Protein AF-A0A7G7BDA0-F1 (afdb_monomer_lite)

Structure (mmCIF, N/CA/C/O backbone):
data_AF-A0A7G7BDA0-F1
#
_entry.id   AF-A0A7G7BDA0-F1
#
loop_
_atom_site.group_PDB
_atom_site.id
_atom_site.type_symbol
_atom_site.label_atom_id
_atom_site.label_alt_id
_atom_site.label_comp_id
_atom_site.label_asym_id
_atom_site.label_entity_id
_atom_site.label_seq_id
_atom_site.pdbx_PDB_ins_code
_atom_site.Cartn_x
_atom_site.Cartn_y
_atom_site.Cartn_z
_atom_site.occupancy
_atom_site.B_iso_or_equiv
_atom_site.auth_seq_id
_atom_site.auth_comp_id
_atom_site.auth_asym_id
_atom_site.auth_atom_id
_atom_site.pdbx_PDB_model_num
ATOM 1 N N . MET A 1 1 ? 37.718 -35.534 -21.453 1.00 51.59 1 MET A N 1
ATOM 2 C CA . MET A 1 1 ? 36.316 -35.102 -21.279 1.00 51.59 1 MET A CA 1
ATOM 3 C C . MET A 1 1 ? 36.388 -33.731 -20.628 1.00 51.59 1 MET A C 1
ATOM 5 O O . MET A 1 1 ? 36.990 -33.663 -19.567 1.00 51.59 1 MET A O 1
ATOM 9 N N . ARG A 1 2 ? 35.950 -32.653 -21.296 1.00 62.34 2 ARG A N 1
ATOM 10 C CA . ARG A 1 2 ? 35.878 -31.321 -20.660 1.00 62.34 2 ARG A CA 1
ATOM 11 C C . ARG A 1 2 ? 34.663 -31.287 -19.737 1.00 62.34 2 ARG A C 1
ATOM 13 O O . ARG A 1 2 ? 33.641 -31.875 -20.088 1.00 62.34 2 ARG A O 1
ATOM 20 N N . ASP A 1 3 ? 34.815 -30.661 -18.579 1.00 81.88 3 ASP A N 1
ATOM 21 C CA . ASP A 1 3 ? 33.751 -30.521 -17.586 1.00 81.88 3 ASP A CA 1
ATOM 22 C C . ASP A 1 3 ? 32.688 -29.535 -18.106 1.00 81.88 3 ASP A C 1
ATOM 24 O O . ASP A 1 3 ? 33.015 -28.530 -18.738 1.00 81.88 3 ASP A O 1
ATOM 28 N N . LEU A 1 4 ? 31.407 -29.829 -17.879 1.00 74.50 4 LEU A N 1
ATOM 29 C CA . LEU A 1 4 ? 30.279 -29.042 -18.389 1.00 74.50 4 LEU A CA 1
ATOM 30 C C . LEU A 1 4 ? 30.324 -27.594 -17.875 1.00 74.50 4 LEU A C 1
ATOM 32 O O . LEU A 1 4 ? 29.999 -26.667 -18.614 1.00 74.50 4 LEU A O 1
ATOM 36 N N . ARG A 1 5 ? 30.821 -27.383 -16.651 1.00 74.00 5 ARG A N 1
ATOM 37 C CA . ARG A 1 5 ? 31.021 -26.038 -16.087 1.00 74.00 5 ARG A CA 1
ATOM 38 C C . ARG A 1 5 ? 32.026 -25.197 -16.858 1.00 74.00 5 ARG A C 1
ATOM 40 O O . ARG A 1 5 ? 31.807 -24.002 -17.020 1.00 74.00 5 ARG A O 1
ATOM 47 N N . GLU A 1 6 ? 33.112 -25.801 -17.337 1.00 77.19 6 GLU A N 1
ATOM 48 C CA . GLU A 1 6 ? 34.133 -25.071 -18.097 1.00 77.19 6 GLU A CA 1
ATOM 49 C C . GLU A 1 6 ? 33.573 -24.562 -19.429 1.00 77.19 6 GLU A C 1
ATOM 51 O O . GLU A 1 6 ? 33.953 -23.490 -19.897 1.00 77.19 6 GLU A O 1
ATOM 56 N N . VAL A 1 7 ? 32.647 -25.312 -20.035 1.00 78.31 7 VAL A N 1
ATOM 57 C CA . VAL A 1 7 ? 31.970 -24.902 -21.271 1.00 78.31 7 VAL A CA 1
ATOM 58 C C . VAL A 1 7 ? 31.020 -23.732 -21.010 1.00 78.31 7 VAL A C 1
ATOM 60 O O . VAL A 1 7 ? 31.066 -22.754 -21.751 1.00 78.31 7 VAL A O 1
ATOM 63 N N . LEU A 1 8 ? 30.223 -23.797 -19.940 1.00 73.69 8 LEU A N 1
ATOM 64 C CA . LEU A 1 8 ? 29.287 -22.726 -19.571 1.00 73.69 8 LEU A CA 1
ATOM 65 C C . LEU A 1 8 ? 30.022 -21.420 -19.231 1.00 73.69 8 LEU A C 1
ATOM 67 O O . LEU A 1 8 ? 29.686 -20.363 -19.764 1.00 73.69 8 LEU A O 1
ATOM 71 N N . GLN A 1 9 ? 31.111 -21.500 -18.457 1.00 76.38 9 GLN A N 1
ATOM 72 C CA . GLN A 1 9 ? 31.953 -20.335 -18.155 1.00 76.38 9 GLN A CA 1
ATOM 73 C C . GLN A 1 9 ? 32.590 -19.724 -19.406 1.00 76.38 9 GLN A C 1
ATOM 75 O O . GLN A 1 9 ? 32.649 -18.502 -19.532 1.00 76.38 9 GLN A O 1
ATOM 80 N N . ALA A 1 10 ? 33.050 -20.553 -20.350 1.00 80.38 10 ALA A N 1
ATOM 81 C CA . ALA A 1 10 ? 33.631 -20.071 -21.602 1.00 80.38 10 ALA A CA 1
ATOM 82 C C . ALA A 1 10 ? 32.615 -19.328 -22.487 1.00 80.38 10 ALA A C 1
ATOM 84 O O . ALA A 1 10 ? 33.016 -18.543 -23.348 1.00 80.38 10 ALA A O 1
ATOM 85 N N . TRP A 1 11 ? 31.318 -19.561 -22.281 1.00 77.31 11 TRP A N 1
ATOM 86 C CA . TRP A 1 11 ? 30.225 -18.876 -22.973 1.00 77.31 11 TRP A CA 1
ATOM 87 C C . TRP A 1 11 ? 29.646 -17.695 -22.184 1.00 77.31 11 TRP A C 1
ATOM 89 O O . TRP A 1 11 ? 28.756 -17.013 -22.683 1.00 77.31 11 TRP A O 1
ATOM 99 N N . GLY A 1 12 ? 30.187 -17.401 -20.996 1.00 70.19 12 GLY A N 1
ATOM 100 C CA . GLY A 1 12 ? 29.684 -16.336 -20.128 1.00 70.19 12 GLY A CA 1
ATOM 101 C C . GLY A 1 12 ? 28.330 -16.658 -19.493 1.00 70.19 12 GLY A C 1
ATOM 102 O O . GLY A 1 12 ? 27.659 -15.747 -19.013 1.00 70.19 12 GLY A O 1
ATOM 103 N N . GLU A 1 13 ? 27.927 -17.929 -19.503 1.00 67.81 13 GLU A N 1
ATOM 104 C CA . GLU A 1 13 ? 26.718 -18.403 -18.842 1.00 67.81 13 GLU A CA 1
ATOM 105 C C . GLU A 1 13 ? 27.014 -18.797 -17.392 1.00 67.81 13 GLU A C 1
ATOM 107 O O . GLU A 1 13 ? 28.147 -19.123 -17.020 1.00 67.81 13 GLU A O 1
ATOM 112 N N . ASP A 1 14 ? 25.974 -18.749 -16.564 1.00 65.75 14 ASP A N 1
ATOM 113 C CA . ASP A 1 14 ? 26.046 -19.178 -15.174 1.00 65.75 14 ASP A CA 1
ATOM 114 C C . ASP A 1 14 ? 26.456 -20.666 -15.102 1.00 65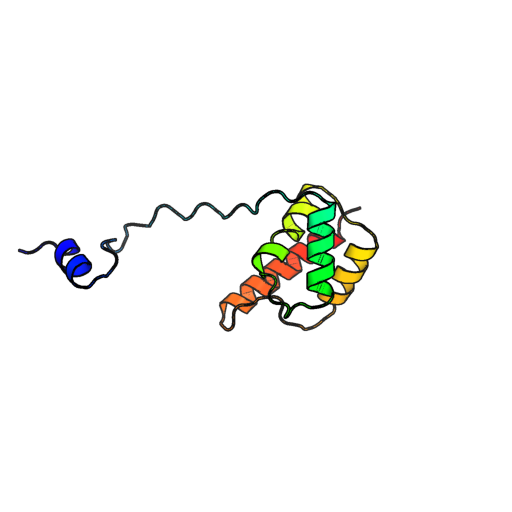.75 14 ASP A C 1
ATOM 116 O O . ASP A 1 14 ? 25.802 -21.517 -15.710 1.00 65.75 14 ASP 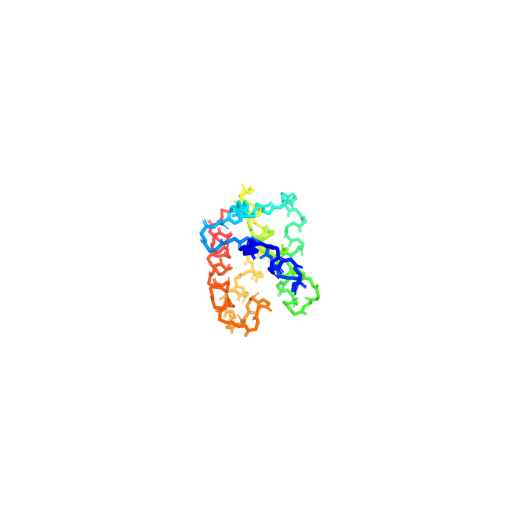A O 1
ATOM 120 N N . PRO A 1 15 ? 27.542 -21.018 -14.386 1.00 66.81 15 PRO A N 1
ATOM 121 C CA . PRO A 1 15 ? 27.974 -22.405 -14.227 1.00 66.81 15 PRO A CA 1
ATOM 122 C C . PRO A 1 15 ? 27.070 -23.249 -13.312 1.00 66.81 15 PRO A C 1
ATOM 124 O O . PRO A 1 15 ? 27.418 -24.409 -13.046 1.00 66.81 15 PRO A O 1
ATOM 127 N N . ALA A 1 16 ? 25.975 -22.694 -12.785 1.00 65.31 16 ALA A N 1
ATOM 128 C CA . ALA A 1 16 ? 24.982 -23.438 -12.021 1.00 65.31 16 ALA A CA 1
ATOM 129 C C . ALA A 1 16 ? 24.350 -24.549 -12.878 1.00 65.31 16 ALA A C 1
ATOM 131 O O . ALA A 1 16 ? 23.764 -24.314 -13.936 1.00 65.31 16 ALA A O 1
ATOM 132 N N . LEU A 1 17 ? 24.483 -25.797 -12.423 1.00 64.62 17 LEU A N 1
ATOM 133 C CA . LEU A 1 17 ? 23.930 -26.950 -13.132 1.00 64.62 17 LEU A CA 1
ATOM 134 C C . LEU A 1 17 ? 22.416 -27.087 -12.880 1.00 64.62 17 LEU A C 1
ATOM 136 O O . LEU A 1 17 ? 21.923 -26.666 -11.833 1.00 64.62 17 LEU A O 1
ATOM 140 N N . PRO A 1 18 ? 21.653 -27.744 -13.775 1.00 53.00 18 PRO A N 1
ATOM 141 C CA . PRO A 1 18 ? 20.238 -28.025 -13.539 1.00 53.00 18 PRO A CA 1
ATOM 142 C C . PRO A 1 18 ? 20.035 -28.799 -12.223 1.00 53.00 18 PRO A C 1
ATOM 144 O O . PRO A 1 18 ? 20.458 -29.947 -12.102 1.00 53.00 18 PRO A O 1
ATOM 147 N N . GLY A 1 19 ? 19.391 -28.167 -11.236 1.00 62.09 19 GLY A N 1
ATOM 148 C CA . GLY A 1 19 ? 19.171 -28.726 -9.893 1.00 62.09 19 GLY A CA 1
ATOM 149 C C . GLY A 1 19 ? 20.092 -28.168 -8.801 1.00 62.09 19 GLY A C 1
ATOM 150 O O . GLY A 1 19 ? 19.828 -28.387 -7.620 1.00 62.09 19 GLY A O 1
ATOM 151 N N . GLU A 1 20 ? 21.114 -27.393 -9.163 1.00 56.12 20 GLU A N 1
ATOM 152 C CA . GLU A 1 20 ? 21.830 -26.521 -8.235 1.00 56.12 20 GLU A CA 1
ATOM 153 C C . GLU A 1 20 ? 21.022 -25.239 -8.088 1.00 56.12 20 GLU A C 1
ATOM 155 O O . GLU A 1 20 ? 21.219 -24.254 -8.791 1.00 56.12 20 GLU A O 1
ATOM 160 N N . THR A 1 21 ? 20.026 -25.277 -7.207 1.00 57.22 21 THR A N 1
ATOM 161 C CA . THR A 1 21 ? 19.316 -24.065 -6.809 1.00 57.22 21 THR A CA 1
ATOM 162 C C . THR A 1 21 ? 20.332 -23.079 -6.253 1.00 57.22 21 THR A C 1
ATOM 164 O O . THR A 1 21 ? 20.965 -23.380 -5.234 1.00 57.22 21 THR A O 1
ATOM 167 N N . GLU A 1 22 ? 20.438 -21.898 -6.875 1.00 54.94 22 GLU A N 1
ATOM 168 C CA . GLU A 1 22 ? 20.870 -20.697 -6.162 1.00 54.94 22 GLU A CA 1
ATOM 169 C C . GLU A 1 22 ? 20.246 -20.749 -4.761 1.00 54.94 22 GLU A C 1
ATOM 171 O O . GLU A 1 22 ? 19.054 -21.080 -4.654 1.00 54.94 22 GLU A O 1
ATOM 176 N N . PRO A 1 23 ? 21.011 -20.521 -3.676 1.00 55.97 23 PRO A N 1
ATOM 177 C CA . PRO A 1 23 ? 20.431 -20.510 -2.343 1.00 55.97 23 PRO A CA 1
ATOM 178 C C . PRO A 1 23 ? 19.254 -19.549 -2.396 1.00 55.97 23 PRO A C 1
ATOM 180 O O . PRO A 1 23 ? 19.485 -18.369 -2.652 1.00 55.97 23 PRO A O 1
ATOM 183 N N . TYR A 1 24 ? 18.031 -20.091 -2.244 1.00 52.16 24 TYR A N 1
ATOM 184 C CA . TYR A 1 24 ? 16.760 -19.373 -2.358 1.00 52.16 24 TYR A CA 1
ATOM 185 C C . TYR A 1 24 ? 16.995 -17.935 -1.934 1.00 52.16 24 TYR A C 1
ATOM 187 O O . TYR A 1 24 ? 17.325 -17.712 -0.761 1.00 52.16 24 TYR A O 1
ATOM 195 N N . ALA A 1 25 ? 16.912 -16.996 -2.886 1.00 58.56 25 ALA A N 1
ATOM 196 C CA . ALA A 1 25 ? 16.972 -15.582 -2.567 1.00 58.56 25 ALA A CA 1
ATOM 197 C C . ALA A 1 25 ? 16.062 -15.404 -1.355 1.00 58.56 25 ALA A C 1
ATOM 199 O O . ALA A 1 25 ? 14.884 -15.777 -1.414 1.00 58.56 25 ALA A O 1
ATOM 200 N N . ARG A 1 26 ? 16.648 -15.012 -0.210 1.00 54.81 26 ARG A N 1
ATOM 201 C CA . ARG A 1 26 ? 15.899 -14.924 1.050 1.00 54.81 26 ARG A CA 1
ATOM 202 C C . ARG A 1 26 ? 14.597 -14.195 0.734 1.00 54.81 26 ARG A C 1
ATOM 204 O O . ARG A 1 26 ? 14.686 -13.218 -0.016 1.00 54.81 26 ARG A O 1
ATOM 211 N N . PRO A 1 27 ? 13.434 -14.629 1.265 1.00 61.06 27 PRO A N 1
ATOM 212 C CA . PRO A 1 27 ? 12.195 -13.895 1.061 1.00 61.06 27 PRO A CA 1
ATOM 213 C C . PRO A 1 27 ? 12.504 -12.435 1.343 1.00 61.06 27 PRO A C 1
ATOM 215 O O . PRO A 1 27 ? 12.973 -12.118 2.439 1.00 61.06 27 PRO A O 1
ATOM 218 N N . TRP A 1 28 ? 12.407 -11.590 0.318 1.00 58.53 28 TRP A N 1
ATOM 219 C CA . TRP A 1 28 ? 12.818 -10.207 0.459 1.00 58.53 28 TRP A CA 1
ATOM 220 C C . TRP A 1 28 ? 11.982 -9.610 1.587 1.00 58.53 28 TRP A C 1
ATOM 222 O O . TRP A 1 28 ? 10.750 -9.620 1.534 1.00 58.53 28 TRP A O 1
ATOM 232 N N . VAL A 1 29 ? 12.661 -9.177 2.649 1.00 62.75 29 VAL A N 1
ATOM 233 C CA . VAL A 1 29 ? 12.028 -8.490 3.767 1.00 62.75 29 VAL A CA 1
ATOM 234 C C . VAL A 1 29 ? 12.202 -7.006 3.490 1.00 62.75 29 VAL A C 1
ATOM 236 O O . VAL A 1 29 ? 13.340 -6.528 3.515 1.00 62.75 29 VAL A O 1
ATOM 239 N N . PRO A 1 30 ? 11.112 -6.274 3.224 1.00 64.06 30 PRO A N 1
ATOM 240 C CA . PRO A 1 30 ? 11.211 -4.849 3.006 1.00 64.06 30 PRO A CA 1
ATOM 241 C C . PRO A 1 30 ? 11.847 -4.158 4.220 1.00 64.06 30 PRO A C 1
ATOM 243 O O . PRO A 1 30 ? 11.482 -4.483 5.363 1.00 64.06 30 PRO A O 1
ATOM 246 N N . PRO A 1 31 ? 12.779 -3.210 4.008 1.00 66.12 31 PRO A N 1
ATOM 247 C CA . PRO A 1 31 ? 13.343 -2.432 5.100 1.00 66.12 31 PRO A CA 1
ATOM 248 C C . PRO A 1 31 ? 12.221 -1.739 5.883 1.00 66.12 31 PRO A C 1
ATOM 250 O O . PRO A 1 31 ? 11.273 -1.203 5.310 1.00 66.12 31 PRO A O 1
ATOM 253 N N . LEU A 1 32 ? 12.317 -1.789 7.214 1.00 63.06 32 LEU A N 1
ATOM 254 C CA . LEU A 1 32 ? 11.411 -1.086 8.120 1.00 63.06 32 LEU A CA 1
ATOM 255 C C . LEU A 1 32 ? 11.512 0.417 7.859 1.00 63.06 32 LEU A C 1
ATOM 257 O O . LEU A 1 32 ? 12.510 1.043 8.208 1.00 63.06 32 LEU A O 1
ATOM 261 N N . THR A 1 33 ? 10.475 0.987 7.257 1.00 77.69 33 THR A N 1
ATOM 262 C CA . THR A 1 33 ? 10.288 2.436 7.184 1.00 77.69 33 THR A CA 1
ATOM 263 C C . THR A 1 33 ? 9.453 2.878 8.383 1.00 77.69 33 THR A C 1
ATOM 265 O O . THR A 1 33 ? 8.533 2.170 8.795 1.00 77.69 33 THR A O 1
ATOM 268 N N . GLY A 1 34 ? 9.790 4.026 8.977 1.00 87.75 34 GLY A N 1
ATOM 269 C CA . GLY A 1 34 ? 8.944 4.637 10.005 1.00 87.75 34 GLY A CA 1
ATOM 270 C C . GLY A 1 34 ? 7.559 4.971 9.443 1.00 87.75 34 GLY A C 1
ATOM 271 O O . GLY A 1 34 ? 7.425 5.148 8.232 1.00 87.75 34 GLY A O 1
ATOM 272 N N . ALA A 1 35 ? 6.550 5.061 10.316 1.00 88.00 35 ALA A N 1
ATOM 273 C CA . ALA A 1 35 ? 5.161 5.314 9.924 1.00 88.00 35 ALA A CA 1
ATOM 274 C C . ALA A 1 35 ? 5.038 6.527 8.986 1.00 88.00 35 ALA A C 1
ATOM 276 O O . ALA A 1 35 ? 4.563 6.365 7.871 1.00 88.00 35 ALA A O 1
ATOM 277 N N . GLU A 1 36 ? 5.599 7.680 9.361 1.00 90.75 36 GLU A N 1
ATOM 278 C CA . GLU A 1 36 ? 5.526 8.911 8.556 1.00 90.75 36 GLU A CA 1
ATOM 279 C C . GLU A 1 36 ? 6.098 8.749 7.139 1.00 90.75 36 GLU A C 1
ATOM 281 O O . GLU A 1 36 ? 5.494 9.189 6.163 1.00 90.75 36 GLU A O 1
ATOM 286 N N . GLN A 1 37 ? 7.244 8.076 6.997 1.00 90.62 37 GLN A N 1
ATOM 287 C CA . GLN A 1 37 ? 7.848 7.839 5.683 1.00 90.62 37 GLN A CA 1
ATOM 288 C C . GLN A 1 37 ? 7.011 6.859 4.854 1.00 90.62 37 GLN A C 1
ATOM 290 O O . GLN A 1 37 ? 6.882 7.023 3.640 1.00 90.62 37 GLN A O 1
ATOM 295 N N . ALA A 1 38 ? 6.449 5.836 5.501 1.00 91.62 38 ALA A N 1
ATOM 296 C CA . ALA A 1 38 ? 5.574 4.883 4.838 1.00 91.62 38 ALA A CA 1
ATOM 297 C C . ALA A 1 38 ? 4.278 5.561 4.364 1.00 91.62 38 ALA A C 1
ATOM 299 O O . ALA A 1 38 ? 3.852 5.341 3.234 1.00 91.62 38 ALA A O 1
ATOM 300 N N . GLU A 1 39 ? 3.693 6.439 5.179 1.00 93.31 39 GLU A N 1
ATOM 301 C CA . GLU A 1 39 ? 2.541 7.249 4.786 1.00 93.31 39 GLU A CA 1
ATOM 302 C C . GLU A 1 39 ? 2.869 8.166 3.609 1.00 93.31 39 GLU A C 1
ATOM 304 O O . GLU A 1 39 ? 2.134 8.172 2.625 1.00 93.31 39 GLU A O 1
ATOM 309 N N . ALA A 1 40 ? 3.982 8.903 3.676 1.00 91.75 40 ALA A N 1
ATOM 310 C CA . ALA A 1 40 ? 4.397 9.813 2.611 1.00 91.75 40 ALA A CA 1
ATOM 311 C C . ALA A 1 40 ? 4.555 9.083 1.271 1.00 91.75 40 ALA A C 1
ATOM 313 O O . ALA A 1 40 ? 4.052 9.552 0.254 1.00 91.75 40 ALA A O 1
ATOM 314 N N . THR A 1 41 ? 5.176 7.902 1.293 1.00 91.88 41 THR A N 1
ATOM 315 C CA . THR A 1 41 ? 5.367 7.063 0.101 1.00 91.88 41 THR A CA 1
ATOM 316 C C . THR A 1 41 ? 4.029 6.554 -0.443 1.00 91.88 41 THR A C 1
ATOM 318 O O . THR A 1 41 ? 3.788 6.595 -1.645 1.00 91.88 41 THR A O 1
ATOM 321 N N . VAL A 1 42 ? 3.113 6.112 0.429 1.00 92.25 42 VAL A N 1
ATOM 322 C CA . VAL A 1 42 ? 1.772 5.667 0.012 1.00 92.25 42 VAL A CA 1
ATOM 323 C C . VAL A 1 42 ? 0.964 6.811 -0.600 1.00 92.25 42 VAL A C 1
ATOM 325 O O . VAL A 1 42 ? 0.291 6.613 -1.610 1.00 92.25 42 VAL A O 1
ATOM 328 N N . LEU A 1 43 ? 1.025 8.004 -0.008 1.00 93.31 43 LEU A N 1
ATOM 329 C CA . LEU A 1 43 ? 0.320 9.181 -0.512 1.00 93.31 43 LEU A CA 1
ATOM 330 C C . LEU A 1 43 ? 0.905 9.672 -1.840 1.00 93.31 43 LEU A C 1
ATOM 332 O O . LEU A 1 43 ? 0.131 10.030 -2.726 1.00 93.31 43 LEU A O 1
ATOM 336 N N . ALA A 1 44 ? 2.232 9.658 -1.989 1.00 91.38 44 ALA A N 1
ATOM 337 C CA . ALA A 1 44 ? 2.910 9.997 -3.238 1.00 91.38 44 ALA A CA 1
ATOM 338 C C . ALA A 1 44 ? 2.507 9.032 -4.360 1.00 91.38 44 ALA A C 1
ATOM 340 O O . ALA A 1 44 ? 1.987 9.474 -5.385 1.00 91.38 44 ALA A O 1
ATOM 341 N N . PHE A 1 45 ? 2.602 7.722 -4.113 1.00 90.00 45 PHE A N 1
ATOM 342 C CA . PHE A 1 45 ? 2.190 6.701 -5.076 1.00 90.00 45 PHE A CA 1
ATOM 343 C C . PHE A 1 45 ? 0.704 6.805 -5.445 1.00 90.00 45 PHE A C 1
ATOM 345 O O . PHE A 1 45 ? 0.329 6.690 -6.605 1.00 90.00 45 PHE A O 1
ATOM 352 N N . ALA A 1 46 ? -0.180 7.051 -4.473 1.00 89.38 46 ALA A N 1
ATOM 353 C CA . ALA A 1 46 ? -1.608 7.197 -4.750 1.00 89.38 46 ALA A CA 1
ATOM 354 C C . ALA A 1 46 ? -1.951 8.481 -5.531 1.00 89.38 46 ALA A C 1
ATOM 356 O O . ALA A 1 46 ? -3.013 8.543 -6.158 1.00 89.38 46 ALA A O 1
ATOM 357 N N . ALA A 1 47 ? -1.097 9.508 -5.472 1.00 89.19 47 ALA A N 1
ATOM 358 C CA . ALA A 1 47 ? -1.247 10.732 -6.250 1.00 89.19 47 ALA A CA 1
ATOM 359 C C . ALA A 1 47 ? -0.759 10.551 -7.695 1.00 89.19 47 ALA A C 1
ATOM 361 O O . ALA A 1 47 ? -1.437 11.011 -8.616 1.00 89.19 47 ALA A O 1
ATOM 362 N N . ASP A 1 48 ? 0.367 9.859 -7.882 1.00 84.75 48 ASP A N 1
ATOM 363 C CA . ASP A 1 48 ? 0.949 9.561 -9.190 1.00 84.75 48 ASP A CA 1
ATOM 364 C C . ASP A 1 48 ? 1.600 8.159 -9.210 1.00 84.75 48 ASP A C 1
ATOM 366 O O . ASP A 1 48 ? 2.777 8.016 -8.876 1.00 84.75 48 ASP A O 1
ATOM 370 N N . PRO A 1 49 ? 0.846 7.108 -9.589 1.00 74.06 49 PRO A N 1
ATOM 371 C CA . PRO A 1 49 ? 1.358 5.736 -9.642 1.00 74.06 49 PRO A CA 1
ATOM 372 C C . PRO A 1 49 ? 2.397 5.497 -10.745 1.00 74.06 49 PRO A C 1
ATOM 374 O O . PRO A 1 49 ? 3.071 4.469 -10.715 1.00 74.06 49 PRO A O 1
ATOM 377 N N . ASP A 1 50 ? 2.479 6.406 -11.723 1.00 72.94 50 ASP A N 1
ATOM 378 C CA . ASP A 1 50 ? 3.405 6.340 -12.858 1.00 72.94 50 ASP A CA 1
ATOM 379 C C . ASP A 1 50 ? 4.680 7.168 -12.602 1.00 72.94 50 ASP A C 1
ATOM 381 O O . ASP A 1 50 ? 5.551 7.252 -13.472 1.00 72.94 50 ASP A O 1
ATOM 385 N N . ALA A 1 51 ? 4.798 7.795 -11.425 1.00 71.81 51 ALA A N 1
ATOM 386 C CA . ALA A 1 51 ? 6.014 8.480 -11.016 1.00 71.81 51 ALA A CA 1
ATOM 387 C C . ALA A 1 51 ? 7.205 7.506 -11.009 1.00 71.81 51 ALA A C 1
ATOM 389 O O . ALA A 1 51 ? 7.049 6.320 -10.726 1.00 71.81 51 ALA A O 1
ATOM 390 N N . ASP A 1 52 ? 8.422 8.020 -11.222 1.00 68.00 52 ASP A N 1
ATOM 391 C CA . ASP A 1 52 ? 9.685 7.250 -11.186 1.00 68.00 52 ASP A CA 1
ATOM 392 C C . ASP A 1 52 ? 9.981 6.589 -9.817 1.00 68.00 52 ASP A C 1
ATOM 394 O O . ASP A 1 52 ? 11.059 6.030 -9.583 1.00 68.00 52 ASP A O 1
ATOM 398 N N . GLU A 1 53 ? 9.044 6.672 -8.875 1.00 68.56 53 GLU A N 1
ATOM 399 C CA . GLU A 1 53 ? 9.148 6.063 -7.571 1.00 68.56 53 GLU A CA 1
ATOM 400 C C . GLU A 1 53 ? 8.954 4.546 -7.698 1.00 68.56 53 GLU A C 1
ATOM 402 O O . GLU A 1 53 ? 7.966 4.060 -8.252 1.00 68.56 53 GLU A O 1
ATOM 407 N N . PRO A 1 54 ? 9.911 3.745 -7.215 1.00 72.38 54 PRO A N 1
ATOM 408 C CA . PRO A 1 54 ? 9.881 2.326 -7.491 1.00 72.38 54 PRO A CA 1
ATOM 409 C C . PRO A 1 54 ? 8.683 1.632 -6.828 1.00 72.38 54 PRO A C 1
ATOM 411 O O . PRO A 1 54 ? 8.506 1.719 -5.614 1.00 72.38 54 PRO A O 1
ATOM 414 N N . HIS A 1 55 ? 7.947 0.810 -7.584 1.00 77.56 55 HIS A N 1
ATOM 415 C CA . HIS A 1 55 ? 6.822 0.004 -7.072 1.00 77.56 55 HIS A CA 1
ATOM 416 C C . HIS A 1 55 ? 7.174 -0.847 -5.835 1.00 77.56 55 HIS A C 1
ATOM 418 O O . HIS A 1 55 ? 6.333 -1.070 -4.963 1.00 77.56 55 HIS A O 1
ATOM 424 N N . TRP A 1 56 ? 8.432 -1.290 -5.701 1.00 81.44 56 TRP A N 1
ATOM 425 C CA . TRP A 1 56 ? 8.881 -2.024 -4.513 1.00 81.44 56 TRP A CA 1
ATOM 426 C C . TRP A 1 56 ? 8.836 -1.174 -3.232 1.00 81.44 56 TRP A C 1
ATOM 428 O O . TRP A 1 56 ? 8.646 -1.730 -2.149 1.00 81.44 56 TRP A O 1
ATOM 438 N N . ALA A 1 57 ? 8.999 0.150 -3.335 1.00 86.81 57 ALA A N 1
ATOM 439 C CA . ALA A 1 57 ? 8.937 1.075 -2.204 1.00 86.81 57 ALA A CA 1
ATOM 440 C C . ALA A 1 57 ? 7.497 1.309 -1.740 1.00 86.81 57 ALA A C 1
ATOM 442 O O . ALA A 1 57 ? 7.264 1.453 -0.542 1.00 86.81 57 ALA A O 1
ATOM 443 N N . PHE A 1 58 ? 6.524 1.247 -2.650 1.00 89.25 58 PHE A N 1
ATOM 444 C CA . PHE A 1 58 ? 5.112 1.219 -2.283 1.00 89.25 58 PHE A CA 1
ATOM 445 C C . PHE A 1 58 ? 4.755 -0.078 -1.532 1.00 89.25 58 PHE A C 1
ATOM 447 O O . PHE A 1 58 ? 4.174 -0.031 -0.445 1.00 89.25 58 PHE A O 1
ATOM 454 N N . ASP A 1 59 ? 5.192 -1.237 -2.043 1.00 88.06 59 ASP A N 1
ATOM 455 C CA . ASP A 1 59 ? 4.920 -2.555 -1.445 1.00 88.06 59 ASP A CA 1
ATOM 456 C C . ASP A 1 59 ? 5.542 -2.730 -0.036 1.00 88.06 59 ASP A C 1
ATOM 458 O O . ASP A 1 59 ? 4.829 -2.987 0.939 1.00 88.06 59 ASP A O 1
ATOM 462 N N 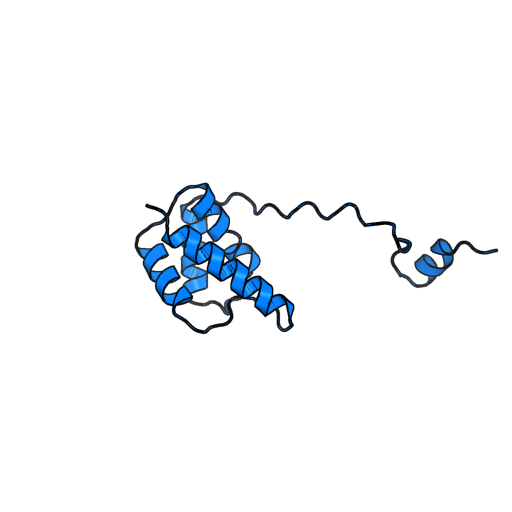. ALA A 1 60 ? 6.866 -2.552 0.084 1.00 88.31 60 ALA A N 1
ATOM 463 C CA . ALA A 1 60 ? 7.407 -1.470 0.904 1.00 88.31 60 ALA A CA 1
ATOM 464 C C . ALA A 1 60 ? 6.629 -0.977 2.129 1.00 88.31 60 ALA A C 1
ATOM 466 O O . ALA A 1 60 ? 6.591 -1.551 3.229 1.00 88.31 60 ALA A O 1
ATOM 467 N N . SER A 1 61 ? 6.111 0.221 1.915 1.00 92.31 61 SER A N 1
ATOM 468 C CA . SER A 1 61 ? 5.412 1.036 2.879 1.00 92.31 61 SER A CA 1
ATOM 469 C C . SER A 1 61 ? 4.103 0.405 3.331 1.00 92.31 61 SER A C 1
ATOM 471 O O . SER A 1 61 ? 3.844 0.418 4.531 1.00 92.31 61 SER A O 1
ATOM 473 N N . LEU A 1 62 ? 3.337 -0.241 2.440 1.00 92.56 62 LEU A N 1
ATOM 474 C CA . LEU A 1 62 ? 2.125 -0.976 2.828 1.00 92.56 62 LEU A CA 1
ATOM 475 C C . LEU A 1 62 ? 2.435 -2.042 3.886 1.00 92.56 62 LEU A C 1
ATOM 477 O O . LEU A 1 62 ? 1.785 -2.096 4.931 1.00 92.56 62 LEU A O 1
ATOM 481 N N . ALA A 1 63 ? 3.477 -2.851 3.666 1.00 90.38 63 ALA A N 1
ATOM 482 C CA . ALA A 1 63 ? 3.897 -3.859 4.637 1.00 90.38 63 ALA A CA 1
ATOM 483 C C . ALA A 1 63 ? 4.340 -3.240 5.972 1.00 90.38 63 ALA A C 1
ATOM 485 O O . ALA A 1 63 ? 4.077 -3.805 7.037 1.00 90.38 63 ALA A O 1
ATOM 486 N N . SER A 1 64 ? 5.001 -2.078 5.937 1.00 91.50 64 SER A N 1
ATOM 487 C CA . SER A 1 64 ? 5.392 -1.361 7.154 1.00 91.50 64 SER A CA 1
ATOM 488 C C . SER A 1 64 ? 4.184 -0.819 7.919 1.00 91.50 64 SER A C 1
ATOM 490 O O . SER A 1 64 ? 4.136 -1.008 9.131 1.00 91.50 64 SER A O 1
ATOM 492 N N . LEU A 1 65 ? 3.186 -0.244 7.242 1.00 92.88 65 LEU A N 1
ATOM 493 C CA . LEU A 1 65 ? 1.951 0.240 7.870 1.00 92.88 65 LEU A CA 1
ATOM 494 C C . LEU A 1 65 ? 1.164 -0.893 8.542 1.00 92.88 65 LEU A C 1
ATOM 496 O O . LEU A 1 65 ? 0.815 -0.770 9.716 1.00 92.88 65 LEU A O 1
ATOM 500 N N . VAL A 1 66 ? 0.979 -2.033 7.859 1.00 92.50 66 VAL A N 1
ATOM 501 C CA . VAL A 1 66 ? 0.337 -3.229 8.448 1.00 92.50 66 VAL A CA 1
ATOM 502 C C . VAL A 1 66 ? 1.088 -3.697 9.690 1.00 92.50 66 VAL A C 1
ATOM 504 O O . VAL A 1 66 ? 0.490 -3.912 10.741 1.00 92.50 66 VAL A O 1
ATOM 507 N N . ARG A 1 67 ? 2.413 -3.832 9.594 1.00 90.25 67 ARG A N 1
ATOM 508 C CA . ARG A 1 67 ? 3.248 -4.312 10.701 1.00 90.25 67 ARG A CA 1
ATOM 509 C C . ARG A 1 67 ? 3.255 -3.358 11.898 1.00 90.25 67 ARG A C 1
ATOM 511 O O . ARG A 1 67 ? 3.354 -3.823 13.028 1.00 90.25 67 ARG A O 1
ATOM 518 N N . LEU A 1 68 ? 3.181 -2.051 11.656 1.00 90.94 68 LEU A N 1
ATOM 519 C CA . LEU A 1 68 ? 3.099 -1.029 12.703 1.00 90.94 68 LEU A CA 1
ATOM 520 C C . LEU A 1 68 ? 1.674 -0.856 13.248 1.00 90.94 68 LEU A C 1
ATOM 522 O O . LEU A 1 68 ? 1.500 -0.152 14.240 1.00 90.94 68 LEU A O 1
ATOM 526 N N . GLY A 1 69 ? 0.667 -1.468 12.613 1.00 90.44 69 GLY A N 1
ATOM 527 C CA . GLY A 1 69 ? -0.741 -1.227 12.923 1.00 90.44 69 GLY A CA 1
ATOM 528 C C . GLY A 1 69 ? -1.128 0.238 12.726 1.00 90.44 69 GLY A C 1
ATOM 529 O O . GLY A 1 69 ? -1.938 0.765 13.481 1.00 90.44 69 GLY A O 1
ATOM 530 N N . HIS A 1 70 ? -0.487 0.913 11.770 1.00 89.81 70 HIS A N 1
ATOM 531 C CA . HIS A 1 70 ? -0.589 2.352 11.592 1.00 89.81 70 HIS A CA 1
ATOM 532 C C . HIS A 1 70 ? -1.348 2.693 10.316 1.00 89.81 70 HIS A C 1
ATOM 534 O O . HIS A 1 70 ? -0.984 2.247 9.231 1.00 89.81 70 HIS A O 1
ATOM 540 N N . SER A 1 71 ? -2.390 3.508 10.443 1.00 91.44 71 SER A N 1
ATOM 541 C CA . SER A 1 71 ? -3.188 3.955 9.311 1.00 91.44 71 SER A CA 1
ATOM 542 C C . SER A 1 71 ? -3.883 5.274 9.645 1.00 91.44 71 SER A C 1
ATOM 544 O O . SER A 1 71 ? -4.765 5.325 10.499 1.00 91.44 71 SER A O 1
ATOM 546 N N . THR A 1 72 ? -3.511 6.349 8.954 1.00 93.12 72 THR A N 1
ATOM 547 C CA . THR A 1 72 ? -4.127 7.671 9.131 1.00 93.12 72 THR A CA 1
ATOM 548 C C . THR A 1 72 ? -5.312 7.872 8.179 1.00 93.12 72 THR A C 1
ATOM 550 O O . THR A 1 72 ? -5.377 7.237 7.122 1.00 93.12 72 THR A O 1
ATOM 553 N N . PRO A 1 73 ? -6.273 8.766 8.496 1.00 95.06 73 PRO A N 1
ATOM 554 C CA . PRO A 1 73 ? -7.410 9.029 7.613 1.00 95.06 73 PRO A CA 1
ATOM 555 C C . PRO A 1 73 ? -7.030 9.399 6.163 1.00 95.06 73 PRO A C 1
ATOM 557 O O . PRO A 1 73 ? -7.647 8.834 5.258 1.00 95.06 73 PRO A O 1
ATOM 560 N N . PRO A 1 74 ? -6.011 10.251 5.901 1.00 94.88 74 PRO A N 1
ATOM 561 C CA . PRO A 1 74 ? -5.581 10.558 4.534 1.00 94.88 74 PRO A CA 1
ATOM 562 C C . PRO A 1 74 ? -5.090 9.327 3.769 1.00 94.88 74 PRO A C 1
ATOM 564 O O . PRO A 1 74 ? -5.444 9.141 2.606 1.00 94.88 74 PRO A O 1
ATOM 567 N N . VAL A 1 75 ? -4.320 8.455 4.429 1.00 94.75 75 VAL A N 1
ATOM 568 C CA . VAL A 1 75 ? -3.838 7.206 3.830 1.00 94.75 75 VAL A CA 1
ATOM 569 C C . VAL A 1 75 ? -5.000 6.279 3.502 1.00 94.75 75 VAL A C 1
ATOM 571 O O . VAL A 1 75 ? -5.069 5.770 2.386 1.00 94.75 75 VAL A O 1
ATOM 574 N N . ARG A 1 76 ? -5.957 6.103 4.422 1.00 95.12 76 ARG A N 1
ATOM 575 C CA . ARG A 1 76 ? -7.140 5.264 4.167 1.00 95.12 76 ARG A CA 1
ATOM 576 C C . ARG A 1 76 ? -7.950 5.768 2.985 1.00 95.12 76 ARG A C 1
ATOM 578 O O . ARG A 1 76 ? -8.385 4.972 2.161 1.00 95.12 76 ARG A O 1
ATOM 585 N N . GLU A 1 77 ? -8.157 7.076 2.893 1.00 95.62 77 GLU A N 1
ATOM 586 C CA . GLU A 1 77 ? -8.905 7.672 1.790 1.00 95.62 77 GLU A CA 1
ATOM 587 C C . GLU A 1 77 ? -8.185 7.468 0.449 1.00 95.62 77 GLU A C 1
ATOM 589 O O . GLU A 1 77 ? -8.799 7.035 -0.528 1.00 95.62 77 GLU A O 1
ATOM 594 N N . ALA A 1 78 ? -6.874 7.722 0.408 1.00 94.31 78 ALA A N 1
ATOM 595 C CA . ALA A 1 78 ? -6.057 7.525 -0.782 1.00 94.31 78 ALA A CA 1
ATOM 596 C C . ALA A 1 78 ? -6.056 6.057 -1.237 1.00 94.31 78 ALA A C 1
ATOM 598 O O . ALA A 1 78 ? -6.300 5.770 -2.409 1.00 94.31 78 ALA A O 1
ATOM 599 N N . LEU A 1 79 ? -5.869 5.127 -0.299 1.00 94.38 79 LEU A N 1
ATOM 600 C CA . LEU A 1 79 ? -5.888 3.692 -0.562 1.00 94.38 79 LEU A CA 1
ATOM 601 C C . LEU A 1 79 ? -7.268 3.185 -0.988 1.00 94.38 79 LEU A C 1
ATOM 603 O O . LEU A 1 79 ? -7.350 2.368 -1.900 1.00 94.38 79 LEU A O 1
ATOM 607 N N . ALA A 1 80 ? -8.356 3.692 -0.404 1.00 93.81 80 ALA A N 1
ATOM 608 C CA . ALA A 1 80 ? -9.712 3.347 -0.828 1.00 93.81 80 ALA A CA 1
ATOM 609 C C . ALA A 1 80 ? -9.997 3.821 -2.263 1.00 93.81 80 ALA A C 1
ATOM 611 O O . ALA A 1 80 ? -10.581 3.080 -3.056 1.00 93.81 80 ALA A O 1
ATOM 612 N N . ARG A 1 81 ? -9.538 5.028 -2.626 1.00 92.75 81 ARG A N 1
ATOM 613 C CA . ARG A 1 81 ? -9.622 5.536 -4.005 1.00 92.75 81 ARG A CA 1
ATOM 614 C C . ARG A 1 81 ? -8.801 4.681 -4.970 1.00 92.75 81 ARG A C 1
ATOM 616 O O . ARG A 1 81 ? -9.305 4.319 -6.030 1.00 92.75 81 ARG A O 1
ATOM 623 N N . LEU A 1 82 ? -7.577 4.320 -4.587 1.00 90.62 82 LEU A N 1
ATOM 624 C CA . LEU A 1 82 ? -6.703 3.463 -5.387 1.00 90.62 82 LEU A CA 1
ATOM 625 C C . LEU A 1 82 ? -7.315 2.066 -5.581 1.00 90.62 82 LEU A C 1
ATOM 627 O O . LEU A 1 82 ? -7.354 1.564 -6.701 1.00 90.62 82 LEU A O 1
ATOM 631 N N . ARG A 1 83 ? -7.880 1.482 -4.518 1.00 90.12 83 ARG A N 1
ATOM 632 C CA . ARG A 1 83 ? -8.544 0.170 -4.519 1.00 90.12 83 ARG A CA 1
ATOM 633 C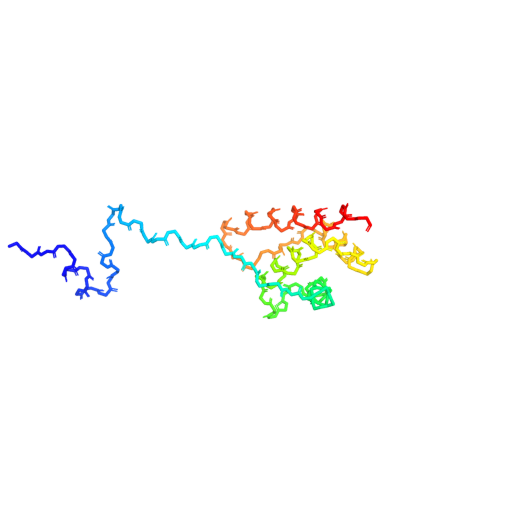 C . ARG A 1 83 ? -9.777 0.108 -5.417 1.00 90.12 83 ARG A C 1
ATOM 635 O O . ARG A 1 83 ? -10.051 -0.945 -5.992 1.00 90.12 83 ARG A O 1
ATOM 642 N N . ALA A 1 84 ? -10.526 1.207 -5.488 1.00 89.50 84 ALA A N 1
ATOM 643 C CA . ALA A 1 84 ? -11.700 1.346 -6.345 1.00 89.50 84 ALA A CA 1
ATOM 644 C C . ALA A 1 84 ? -11.339 1.649 -7.807 1.00 89.50 84 ALA A C 1
ATOM 646 O O . ALA A 1 84 ? -12.200 1.557 -8.682 1.00 89.50 84 ALA A O 1
ATOM 647 N N . SER A 1 85 ? -10.091 2.031 -8.081 1.00 84.56 85 SER A N 1
ATOM 648 C CA . SER A 1 85 ? -9.626 2.253 -9.442 1.00 84.56 85 SER A CA 1
ATOM 649 C C . SER A 1 85 ? -9.308 0.919 -10.122 1.00 84.56 85 SER A C 1
ATOM 651 O O . SER A 1 85 ? -8.654 0.058 -9.540 1.00 84.56 85 SER A O 1
ATOM 653 N N . ASP A 1 86 ? -9.725 0.764 -11.379 1.00 76.56 86 ASP A N 1
ATOM 654 C CA . ASP A 1 86 ? -9.380 -0.399 -12.216 1.00 76.56 86 ASP A CA 1
ATOM 655 C C . ASP A 1 86 ? -7.994 -0.229 -12.875 1.00 76.56 86 ASP A C 1
ATOM 657 O O . ASP A 1 86 ? -7.755 -0.610 -14.019 1.00 76.56 86 ASP A O 1
ATOM 661 N N . ARG A 1 87 ? -7.083 0.467 -12.182 1.00 79.81 87 ARG A N 1
ATOM 662 C CA . ARG A 1 87 ? -5.736 0.761 -12.676 1.00 79.81 87 ARG A CA 1
ATOM 663 C C . ARG A 1 87 ? -4.784 -0.382 -12.339 1.00 79.81 87 ARG A C 1
ATOM 665 O O . ARG A 1 87 ? -4.938 -1.066 -11.324 1.00 79.81 87 ARG A O 1
ATOM 672 N N . ARG A 1 88 ? -3.772 -0.541 -13.192 1.00 82.50 88 ARG A N 1
ATOM 673 C CA . ARG A 1 88 ? -2.625 -1.421 -12.949 1.00 82.50 88 ARG A CA 1
ATOM 674 C C . ARG A 1 88 ? -1.757 -0.810 -11.849 1.00 82.50 88 ARG A C 1
ATOM 676 O O . ARG A 1 88 ? -1.512 0.393 -11.878 1.00 82.50 88 ARG A O 1
ATOM 683 N N . LEU A 1 89 ? -1.329 -1.621 -10.886 1.00 82.12 89 LEU A N 1
ATOM 684 C CA . LEU A 1 89 ? -0.515 -1.187 -9.739 1.00 82.12 89 LEU A CA 1
ATOM 685 C C . LEU A 1 89 ? 0.925 -1.708 -9.818 1.00 82.12 89 LEU A C 1
ATOM 687 O O . LEU A 1 89 ? 1.824 -1.164 -9.179 1.00 82.12 89 LEU A O 1
ATOM 691 N N . SER A 1 90 ? 1.133 -2.763 -10.596 1.00 80.81 90 SER A N 1
ATOM 692 C CA . SER A 1 90 ? 2.418 -3.355 -10.909 1.00 80.81 90 SER A CA 1
ATOM 693 C C . SER A 1 90 ? 3.131 -2.585 -12.014 1.00 80.81 90 SER A C 1
ATOM 695 O O . SER A 1 90 ? 2.542 -2.257 -13.047 1.00 80.81 90 SER A O 1
ATOM 697 N N . GLY A 1 91 ? 4.438 -2.405 -11.829 1.00 77.81 91 GLY A N 1
ATOM 698 C CA . GLY A 1 91 ? 5.333 -1.868 -12.853 1.00 77.81 91 GLY A CA 1
ATOM 699 C C . GLY A 1 91 ? 5.746 -2.883 -13.919 1.00 77.81 91 GLY A C 1
ATOM 700 O O . GLY A 1 91 ? 6.411 -2.520 -14.889 1.00 77.81 91 GLY A O 1
ATOM 701 N N . TYR A 1 92 ? 5.396 -4.166 -13.773 1.00 79.56 92 TYR A N 1
ATOM 702 C CA . TYR A 1 92 ? 5.719 -5.160 -14.793 1.00 79.56 92 TYR A CA 1
ATOM 703 C C . TYR A 1 92 ? 4.817 -4.994 -16.013 1.00 79.56 92 TYR A C 1
ATOM 705 O O . TYR A 1 92 ? 3.617 -4.775 -15.893 1.00 79.56 92 TYR A O 1
ATOM 713 N N . GLY A 1 93 ? 5.383 -5.184 -17.207 1.00 78.19 93 GLY A N 1
ATOM 714 C CA . GLY A 1 93 ? 4.624 -5.237 -18.460 1.00 78.19 93 GLY A CA 1
ATOM 715 C C . GLY A 1 93 ? 4.059 -6.623 -18.789 1.00 78.19 93 GLY A C 1
ATOM 716 O O . GLY A 1 93 ? 3.132 -6.722 -19.590 1.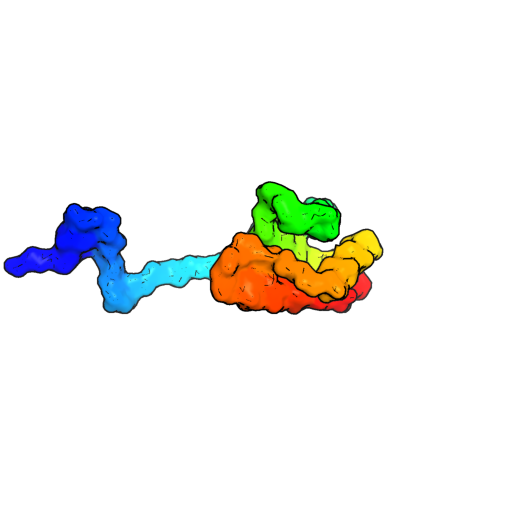00 78.19 93 GLY A O 1
ATOM 717 N N . ASP A 1 94 ? 4.572 -7.680 -18.156 1.00 85.12 94 ASP A N 1
ATOM 718 C CA . ASP A 1 94 ? 4.268 -9.079 -18.474 1.00 85.12 94 ASP A CA 1
ATOM 719 C C . ASP A 1 94 ? 3.253 -9.727 -17.510 1.00 85.12 94 ASP A C 1
ATOM 721 O O . ASP A 1 94 ? 2.596 -9.048 -16.718 1.00 85.12 94 ASP A O 1
ATOM 725 N N . TYR A 1 95 ? 3.099 -11.055 -17.591 1.00 81.44 95 TYR A N 1
ATOM 726 C CA . TYR A 1 95 ? 2.138 -11.816 -16.787 1.00 81.44 95 TYR A CA 1
ATOM 727 C C . TYR A 1 95 ? 2.339 -11.657 -15.269 1.00 81.44 95 TYR A C 1
ATOM 729 O O . TYR A 1 95 ? 1.377 -11.805 -14.514 1.00 81.44 95 TYR A O 1
ATOM 737 N N . ARG A 1 96 ? 3.559 -11.342 -14.807 1.00 84.62 96 ARG A N 1
ATOM 738 C CA . ARG A 1 96 ? 3.861 -11.126 -13.382 1.00 84.62 96 ARG A CA 1
ATOM 739 C C . ARG A 1 96 ? 3.066 -9.966 -12.810 1.00 84.62 96 ARG A C 1
ATOM 741 O O . ARG A 1 96 ? 2.766 -9.974 -11.621 1.00 84.62 96 ARG A O 1
ATOM 748 N N . ALA A 1 97 ? 2.669 -9.029 -13.664 1.00 83.56 97 ALA A N 1
ATOM 749 C CA . ALA A 1 97 ? 1.887 -7.888 -13.248 1.00 83.56 97 ALA A CA 1
ATOM 750 C C . ALA A 1 97 ? 0.533 -8.264 -12.665 1.00 83.56 97 ALA A C 1
ATOM 752 O O . ALA A 1 97 ? 0.111 -7.637 -11.710 1.00 83.56 97 ALA A O 1
ATOM 753 N N . PHE A 1 98 ? -0.123 -9.304 -13.186 1.00 82.56 98 PHE A N 1
ATOM 754 C CA . PHE A 1 98 ? -1.405 -9.750 -12.639 1.00 82.56 98 PHE A CA 1
ATOM 755 C C . PHE A 1 98 ? -1.246 -10.292 -11.217 1.00 82.56 98 PHE A C 1
ATOM 757 O O . PHE A 1 98 ? -2.033 -9.965 -10.337 1.00 82.56 98 PHE A O 1
ATOM 764 N N . LEU A 1 99 ? -0.205 -11.096 -10.980 1.00 85.94 99 LEU A N 1
ATOM 765 C CA . LEU A 1 99 ? 0.071 -11.658 -9.655 1.00 85.94 99 LEU A CA 1
ATOM 766 C C . LEU A 1 99 ? 0.497 -10.578 -8.658 1.00 85.94 99 LEU A C 1
ATOM 768 O O . LEU A 1 99 ? 0.123 -10.629 -7.488 1.00 85.94 99 LEU A O 1
ATOM 772 N N . GLU A 1 100 ? 1.291 -9.611 -9.110 1.00 84.81 100 GLU A N 1
ATOM 773 C CA . GLU A 1 100 ? 1.736 -8.512 -8.262 1.00 84.81 100 GLU A CA 1
ATOM 774 C C . GLU A 1 100 ? 0.598 -7.536 -7.948 1.00 84.81 100 GLU A C 1
ATOM 776 O O . GLU A 1 100 ? 0.454 -7.145 -6.794 1.00 84.81 100 GLU A O 1
ATOM 781 N N . ASP A 1 101 ? -0.256 -7.219 -8.921 1.00 87.38 101 ASP A N 1
ATOM 782 C CA . ASP A 1 101 ? -1.459 -6.410 -8.719 1.00 87.38 101 ASP A CA 1
ATOM 783 C C . ASP A 1 101 ? -2.364 -7.004 -7.635 1.00 87.38 101 ASP A C 1
ATOM 785 O O . ASP A 1 101 ? -2.759 -6.296 -6.709 1.00 87.38 101 ASP A O 1
ATOM 789 N N . GLU A 1 102 ? -2.672 -8.301 -7.722 1.00 88.38 102 GLU A N 1
ATOM 790 C CA . GLU A 1 102 ? -3.516 -8.976 -6.730 1.00 88.38 102 GLU A CA 1
ATOM 791 C C . GLU A 1 102 ? -2.878 -8.934 -5.338 1.00 88.38 102 GLU A C 1
ATOM 793 O O . GLU A 1 102 ? -3.525 -8.549 -4.365 1.00 88.38 102 GLU A O 1
ATOM 798 N N . LYS A 1 103 ? -1.572 -9.210 -5.245 1.00 88.88 103 LYS A N 1
ATOM 799 C CA . LYS A 1 103 ? -0.826 -9.122 -3.983 1.00 88.88 103 LYS A CA 1
ATOM 800 C C . LYS A 1 103 ? -0.836 -7.704 -3.397 1.00 88.88 103 LYS A C 1
ATOM 802 O O . LYS A 1 103 ? -0.943 -7.538 -2.180 1.00 88.88 103 LYS A O 1
ATOM 807 N N . ILE A 1 104 ? -0.703 -6.675 -4.235 1.00 88.81 104 ILE A N 1
ATOM 808 C CA . ILE A 1 104 ? -0.778 -5.277 -3.799 1.00 88.81 104 ILE A CA 1
ATOM 809 C C . ILE A 1 104 ? -2.195 -4.967 -3.301 1.00 88.81 104 ILE A C 1
ATOM 811 O O . ILE A 1 104 ? -2.339 -4.379 -2.229 1.00 88.81 104 ILE A O 1
ATOM 815 N N . ARG A 1 105 ? -3.243 -5.398 -4.018 1.00 91.00 105 ARG A N 1
ATOM 816 C CA . ARG A 1 105 ? -4.644 -5.201 -3.601 1.00 91.00 105 ARG A CA 1
ATOM 817 C C . ARG A 1 105 ? -4.936 -5.852 -2.251 1.00 91.00 105 ARG A C 1
ATOM 819 O O . ARG A 1 105 ? -5.521 -5.198 -1.392 1.00 91.00 105 ARG A O 1
ATOM 826 N N . GLU A 1 106 ? -4.455 -7.070 -2.015 1.00 91.62 106 GLU A N 1
ATOM 827 C CA . GLU A 1 106 ? -4.573 -7.740 -0.713 1.00 91.62 106 GLU A CA 1
ATOM 828 C C . GLU A 1 106 ? -3.908 -6.941 0.419 1.00 91.62 106 GLU A C 1
ATOM 830 O O . GLU A 1 106 ? -4.449 -6.829 1.521 1.00 91.62 106 GLU A O 1
ATOM 835 N N . ARG A 1 107 ? -2.740 -6.342 0.161 1.00 91.50 107 ARG A N 1
ATOM 836 C CA . ARG A 1 107 ? -2.045 -5.503 1.151 1.00 91.50 107 ARG A CA 1
ATOM 837 C C . ARG A 1 107 ? -2.760 -4.187 1.409 1.00 91.50 107 ARG A C 1
ATOM 839 O O . ARG A 1 107 ? -2.797 -3.744 2.555 1.00 91.50 107 ARG A O 1
ATOM 846 N N . ILE A 1 108 ? -3.334 -3.577 0.377 1.00 93.44 108 ILE A N 1
ATOM 847 C CA . ILE A 1 108 ? -4.192 -2.401 0.530 1.00 93.44 108 ILE A CA 1
ATOM 848 C C . ILE A 1 108 ? -5.382 -2.749 1.429 1.00 93.44 108 ILE A C 1
ATOM 850 O O . ILE A 1 108 ? -5.637 -2.038 2.401 1.00 93.44 108 ILE A O 1
ATOM 854 N N . ASP A 1 109 ? -6.053 -3.869 1.160 1.00 94.62 109 AS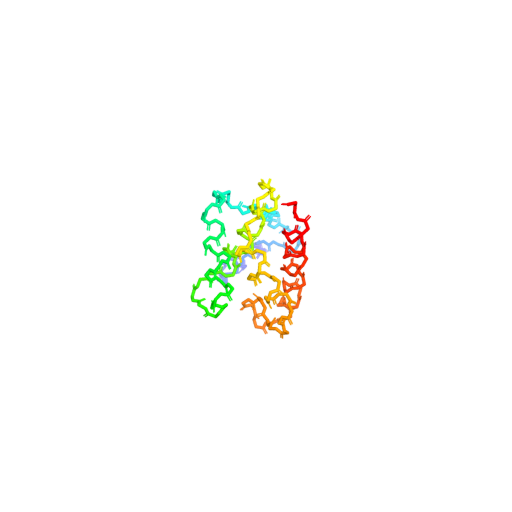P A N 1
ATOM 855 C CA . ASP A 1 109 ? -7.185 -4.338 1.961 1.00 94.62 109 ASP A CA 1
ATOM 856 C C . ASP A 1 109 ? -6.762 -4.591 3.425 1.00 94.62 109 ASP A C 1
ATOM 858 O O . ASP A 1 109 ? -7.484 -4.218 4.353 1.00 94.62 109 ASP A O 1
ATOM 862 N N . ALA A 1 110 ? -5.551 -5.114 3.657 1.00 94.00 110 ALA A N 1
ATOM 863 C CA . ALA A 1 110 ? -4.993 -5.291 4.998 1.00 94.00 110 ALA A CA 1
ATOM 864 C C . ALA A 1 110 ? -4.740 -3.964 5.741 1.00 94.00 110 ALA A C 1
ATOM 866 O O . ALA A 1 110 ? -5.036 -3.877 6.932 1.00 94.00 110 ALA A O 1
ATOM 867 N N . VAL A 1 111 ? -4.227 -2.926 5.067 1.00 93.38 111 VAL A N 1
ATOM 868 C CA . VAL A 1 111 ? -4.062 -1.588 5.674 1.00 93.38 111 VAL A CA 1
ATOM 869 C C . VAL A 1 111 ? -5.425 -0.961 5.974 1.00 93.38 111 VAL A C 1
ATOM 871 O O . VAL A 1 111 ? -5.619 -0.381 7.038 1.00 93.38 111 VAL A O 1
ATOM 874 N N . LEU A 1 112 ? -6.398 -1.097 5.069 1.00 94.25 112 LEU A N 1
ATOM 875 C CA . LEU A 1 112 ? -7.741 -0.533 5.247 1.00 94.25 112 LEU A CA 1
ATOM 876 C C . LEU A 1 112 ? -8.529 -1.181 6.395 1.00 94.25 112 LEU A C 1
ATOM 878 O O . LEU A 1 112 ? -9.419 -0.527 6.953 1.00 94.25 112 LEU A O 1
ATOM 882 N N . ALA A 1 113 ? -8.197 -2.428 6.739 1.00 94.88 113 ALA A N 1
ATOM 883 C CA . ALA A 1 113 ? -8.754 -3.178 7.862 1.00 94.88 113 ALA A CA 1
ATOM 884 C C . ALA A 1 113 ? -8.125 -2.829 9.227 1.00 94.88 113 ALA A C 1
ATOM 886 O O . ALA A 1 113 ? -8.586 -3.344 10.249 1.00 94.88 113 ALA A O 1
ATOM 887 N N . LEU A 1 114 ? -7.091 -1.980 9.264 1.00 92.00 114 LEU A N 1
ATOM 888 C CA . LEU A 1 114 ? -6.527 -1.474 10.515 1.00 92.00 114 LEU A CA 1
ATOM 889 C C . LEU A 1 114 ? -7.530 -0.558 11.250 1.00 92.00 114 LEU A C 1
ATOM 891 O O . LEU A 1 114 ? -8.335 0.109 10.588 1.00 92.00 114 LEU A O 1
ATOM 895 N N . PRO A 1 115 ? -7.495 -0.548 12.598 1.00 82.19 115 PRO A N 1
ATOM 896 C CA . PRO A 1 115 ? -8.390 0.259 13.428 1.00 82.19 115 PRO A CA 1
ATOM 897 C C . PRO A 1 115 ? -8.162 1.769 13.293 1.00 82.19 115 PRO A C 1
ATOM 899 O O . PRO A 1 115 ? -7.014 2.188 13.020 1.00 82.19 115 PRO A O 1
#

pLDDT: mean 81.36, std 12.39, range [51.59, 95.62]

Foldseek 3Di:
DDDPLVVCVVVVHDSQDVVNDDPPPPPDDQPQDPLVLLLVLLLVCLVPVPPPPDLVVVVVSLVNCLVVLHDDPSSLVSLVVVLPDPDQNDPDPDPVSVVVSVVSSVSSVSNNPRD

Radius of gyration: 19.43 Å; chains: 1; bounding box: 48×46×36 Å

Organism: NCBI:txid67296

Secondary structure (DSSP, 8-state):
---HHHHHHHTT-----TT---------------HHHHHHHHHHHHH-TTSSS-HHHHHHHHHHHHHHT---HHHHHHHHHHHHS-------SSTHHHHHHHHHHHHHHHHHT--

Sequence (115 aa):
MRDLREVLQAWGEDPALPGETEPYARPWVPPLTGAEQAEATVLAFAADPDADEPHWAFDASLASLVRLGHSTPPVREALARLRASDRRLSGYGDYRAFLEDEKIRERIDAVLALP